Protein AF-I6QN69-F1 (afdb_monomer_lite)

Organism: Helianthus annuus (NCBI:txid4232)

InterPro domains:
  IPR001932 PPM-type phosphatase-like domain [PF00481] (11-136)
  IPR001932 PPM-type phosphatase-like domain [PS51746] (1-145)
  IPR001932 PPM-type phosphatase-like domain [SM00332] (5-136)
  IPR001932 PPM-type phosphatase-like domain [cd00143] (2-143)
  IPR015655 Protein phosphatase 2C [PTHR13832] (21-143)
  IPR036457 PPM-type phosphatase-like domain superfamily [G3DSA:3.60.40.10] (1-144)
  IPR036457 PPM-type phosphatase-like domain superfamily [SSF81606] (14-135)

Secondary structure (DSSP, 8-state):
-TTEEEEEEE-S--TTHHHHHHHHHHHHHHHHHHHHH-TTS-TT-EE-EEEEEEEEEEEEETTEEEEEEEEEEEEESS---EEEETTEEEE------TTSHHHHHHHHHTT--EETTEETTTBS-S--EE-GGGGPSTTSPPS--

Structure (mmCIF, N/CA/C/O backbone):
data_AF-I6QN69-F1
#
_entry.id   AF-I6QN69-F1
#
loop_
_atom_site.group_PDB
_atom_site.id
_atom_site.type_symbol
_atom_site.label_atom_id
_atom_site.label_alt_id
_atom_site.label_comp_id
_atom_site.label_asym_id
_atom_site.label_entity_id
_atom_site.label_seq_id
_atom_site.pdbx_PDB_ins_code
_atom_site.Cartn_x
_atom_site.Cartn_y
_atom_site.Cartn_z
_atom_site.occupancy
_atom_site.B_iso_or_equiv
_atom_site.auth_seq_id
_atom_site.auth_comp_id
_atom_site.auth_asym_id
_atom_site.auth_atom_id
_atom_site.pdbx_PDB_model_num
ATOM 1 N N . LYS A 1 1 ? -3.502 9.416 0.073 1.00 47.25 1 LYS A N 1
ATOM 2 C CA . LYS A 1 1 ? -4.392 9.693 1.225 1.00 47.25 1 LYS A CA 1
ATOM 3 C C . LYS A 1 1 ? -5.229 8.470 1.632 1.00 47.25 1 LYS A C 1
ATOM 5 O O . LYS A 1 1 ? -5.555 8.390 2.803 1.00 47.25 1 LYS A O 1
ATOM 10 N N . ASP A 1 2 ? -5.459 7.483 0.755 1.00 60.09 2 ASP A N 1
ATOM 11 C CA . ASP A 1 2 ? -6.474 6.431 0.992 1.00 60.09 2 ASP A CA 1
ATOM 12 C C . ASP A 1 2 ? -5.987 5.097 1.590 1.00 60.09 2 ASP A C 1
ATOM 14 O O . ASP A 1 2 ? -6.740 4.132 1.640 1.00 60.09 2 ASP A O 1
ATOM 18 N N . ASN A 1 3 ? -4.747 5.010 2.071 1.00 72.44 3 ASN A N 1
ATOM 19 C CA . ASN A 1 3 ? -4.188 3.756 2.590 1.00 72.44 3 ASN A CA 1
ATOM 20 C C . ASN A 1 3 ? -4.361 3.568 4.108 1.00 72.44 3 ASN A C 1
ATOM 22 O O . ASN A 1 3 ? -3.937 2.542 4.638 1.00 72.44 3 ASN A O 1
ATOM 26 N N . VAL A 1 4 ? -4.946 4.546 4.810 1.00 72.31 4 VAL A N 1
ATOM 27 C CA . VAL A 1 4 ? -5.127 4.519 6.268 1.00 72.31 4 VAL A CA 1
ATOM 28 C C . VAL A 1 4 ? -6.579 4.827 6.624 1.00 72.31 4 VAL A C 1
ATOM 30 O O . VAL A 1 4 ? -7.153 5.801 6.143 1.00 72.31 4 VAL A O 1
ATOM 33 N N . LYS A 1 5 ? -7.181 3.998 7.480 1.00 81.38 5 LYS A N 1
ATOM 34 C CA . LYS A 1 5 ? -8.550 4.158 7.972 1.00 81.38 5 LYS A CA 1
ATOM 35 C C . LYS A 1 5 ? -8.577 4.123 9.491 1.00 81.38 5 LYS A C 1
ATOM 37 O O . LYS A 1 5 ? -8.047 3.207 10.115 1.00 81.38 5 LYS A O 1
ATOM 42 N N . ARG A 1 6 ? -9.257 5.099 10.092 1.00 81.44 6 ARG A N 1
ATOM 43 C CA . ARG A 1 6 ? -9.413 5.205 11.546 1.00 81.44 6 ARG A CA 1
ATOM 44 C C . ARG A 1 6 ? -10.845 4.973 11.999 1.00 81.44 6 ARG A C 1
ATOM 46 O O . ARG A 1 6 ? -11.799 5.339 11.314 1.00 81.44 6 ARG A O 1
ATOM 53 N N . LEU A 1 7 ? -10.988 4.410 13.192 1.00 77.19 7 LEU A N 1
ATOM 54 C CA . LEU A 1 7 ? -12.262 4.255 13.873 1.00 77.19 7 LEU A CA 1
ATOM 55 C C . LEU A 1 7 ? -12.095 4.512 15.370 1.00 77.19 7 LEU A C 1
ATOM 57 O O . LEU A 1 7 ? -11.371 3.803 16.069 1.00 77.19 7 LEU A O 1
ATOM 61 N N . PHE A 1 8 ? -12.837 5.493 15.881 1.00 75.69 8 PHE A N 1
ATOM 62 C CA . PHE A 1 8 ? -12.982 5.697 17.318 1.00 75.69 8 PHE A CA 1
ATOM 63 C C . PHE A 1 8 ? -13.929 4.637 17.878 1.00 75.69 8 PHE A C 1
ATOM 65 O O . PHE A 1 8 ? -15.136 4.628 17.620 1.00 75.69 8 PHE A O 1
ATOM 72 N N . LEU A 1 9 ? -13.378 3.710 18.654 1.00 67.50 9 LEU A N 1
ATOM 73 C CA . LEU A 1 9 ? -14.159 2.673 19.317 1.00 67.50 9 LEU A CA 1
ATOM 74 C C . LEU A 1 9 ? -14.896 3.250 20.530 1.00 67.50 9 LEU A C 1
ATOM 76 O O . LEU A 1 9 ? -16.018 2.820 20.819 1.00 67.50 9 LEU A O 1
ATOM 80 N N . ARG A 1 10 ? -14.311 4.252 21.198 1.00 64.06 10 ARG A N 1
ATOM 81 C CA . ARG A 1 10 ? -14.911 5.002 22.311 1.00 64.06 10 ARG A CA 1
ATOM 82 C C . ARG A 1 10 ? -14.406 6.449 22.303 1.00 64.06 10 ARG A C 1
ATOM 84 O O . ARG A 1 10 ? -13.198 6.636 22.267 1.00 64.06 10 ARG A O 1
ATOM 91 N N . ASN A 1 11 ? -15.339 7.408 22.366 1.00 57.94 11 ASN A N 1
ATOM 92 C CA . ASN A 1 11 ? -15.169 8.872 22.395 1.00 57.94 11 ASN A CA 1
ATOM 93 C C . ASN A 1 11 ? -14.262 9.490 21.291 1.00 57.94 11 ASN A C 1
ATOM 95 O O . ASN A 1 11 ? -13.078 9.189 21.213 1.00 57.94 11 ASN A O 1
ATOM 99 N N . PRO A 1 12 ? -14.779 10.404 20.447 1.00 57.62 12 PRO A N 1
ATOM 100 C CA . PRO A 1 12 ? -14.095 10.845 19.222 1.00 57.62 12 PRO A CA 1
ATOM 101 C C . PRO A 1 12 ? -12.982 11.894 19.409 1.00 57.62 12 PRO A C 1
ATOM 103 O O . PRO A 1 12 ? -12.347 12.283 18.435 1.00 57.62 12 PRO A O 1
ATOM 106 N N . GLN A 1 13 ? -12.736 12.375 20.629 1.00 57.41 13 GLN A N 1
ATOM 107 C CA . GLN A 1 13 ? -11.808 13.483 20.875 1.00 57.41 13 GLN A CA 1
ATOM 108 C C . GLN A 1 13 ? -10.398 12.966 21.187 1.00 57.41 13 GLN A C 1
ATOM 110 O O . GLN A 1 13 ? -10.003 12.879 22.349 1.00 57.41 13 GLN A O 1
ATOM 115 N N . MET A 1 14 ? -9.635 12.599 20.153 1.00 62.03 14 MET A N 1
ATOM 116 C CA . MET A 1 14 ? -8.201 12.317 20.289 1.00 62.03 14 MET A CA 1
ATOM 117 C C . MET A 1 14 ? -7.411 13.211 19.330 1.00 62.03 14 MET A C 1
ATOM 119 O O . MET A 1 14 ? -7.426 13.005 18.121 1.00 62.03 14 MET A O 1
ATOM 123 N N . SER A 1 15 ? -6.716 14.205 19.885 1.00 63.59 15 SER A N 1
ATOM 124 C CA . SER A 1 15 ? -6.052 15.288 19.144 1.00 63.59 15 SER A CA 1
ATOM 125 C C . SER A 1 15 ? -4.823 14.875 18.321 1.00 63.59 15 SER A C 1
ATOM 127 O O . SER A 1 15 ? -4.281 15.712 17.619 1.00 63.59 15 SER A O 1
ATOM 129 N N . HIS A 1 16 ? -4.387 13.612 18.393 1.00 71.00 16 HIS A N 1
ATOM 130 C CA . HIS A 1 16 ? -3.148 13.125 17.759 1.00 71.00 16 HIS A CA 1
ATOM 131 C C . HIS A 1 16 ? -3.415 12.084 16.657 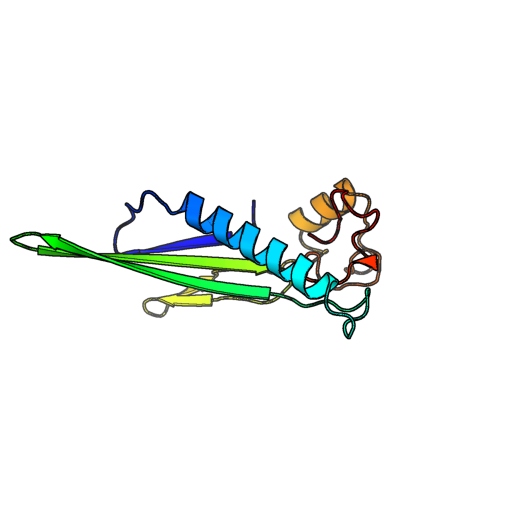1.00 71.00 16 HIS A C 1
ATOM 133 O O . HIS A 1 16 ? -2.514 11.361 16.248 1.00 71.00 16 HIS A O 1
ATOM 139 N N . ALA A 1 17 ? -4.665 11.933 16.203 1.00 73.12 17 ALA A N 1
ATOM 140 C CA . ALA A 1 17 ? -5.004 10.910 15.213 1.00 73.12 17 ALA A CA 1
ATOM 141 C C . ALA A 1 17 ? -4.267 11.118 13.877 1.00 73.12 17 ALA A C 1
ATOM 143 O O . ALA A 1 17 ? -3.819 10.141 13.289 1.00 73.12 17 ALA A O 1
ATOM 144 N N . ASP A 1 18 ? -4.099 12.368 13.438 1.00 78.81 18 ASP A N 1
ATOM 145 C CA . ASP A 1 18 ? -3.398 12.688 12.189 1.00 78.81 18 ASP A CA 1
ATOM 146 C C . ASP A 1 18 ? -1.891 12.384 12.295 1.00 78.81 18 ASP A C 1
ATOM 148 O O . ASP A 1 18 ? -1.318 11.790 11.384 1.00 78.81 18 ASP A O 1
ATOM 152 N N . GLU A 1 19 ? -1.273 12.667 13.450 1.00 84.56 19 GLU A N 1
ATOM 153 C CA . GLU A 1 19 ? 0.126 12.304 13.720 1.00 84.56 19 GLU A CA 1
ATOM 154 C C . GLU A 1 19 ? 0.340 10.789 13.641 1.00 84.56 19 GLU A C 1
ATOM 156 O O . GLU A 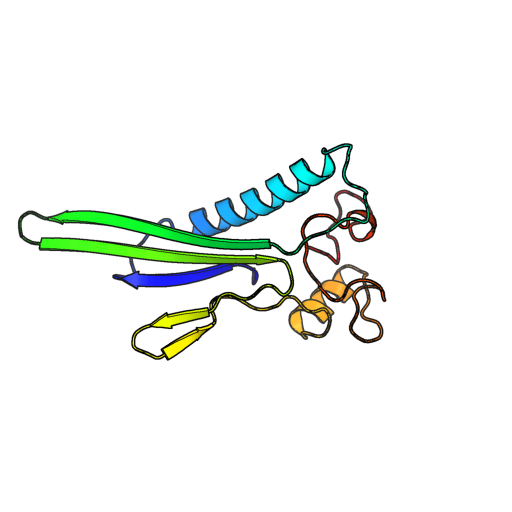1 19 ? 1.311 10.324 13.049 1.00 84.56 19 GLU A O 1
ATOM 161 N N . VAL A 1 20 ? -0.585 9.997 14.197 1.00 86.62 20 VAL A N 1
ATOM 162 C CA . VAL A 1 20 ? -0.514 8.528 14.147 1.00 86.62 20 VAL A CA 1
ATOM 163 C C . VAL A 1 20 ? -0.549 8.016 12.706 1.00 86.62 20 VAL A C 1
ATOM 165 O O . VAL A 1 20 ? 0.177 7.078 12.375 1.00 86.62 20 VAL A O 1
ATOM 168 N N . GLU A 1 21 ? -1.363 8.617 11.835 1.00 87.00 21 GLU A N 1
ATOM 169 C CA . GLU A 1 21 ? -1.378 8.247 10.418 1.00 87.00 21 GLU A CA 1
ATOM 170 C C . GLU A 1 21 ? -0.042 8.554 9.737 1.00 87.00 21 GLU A C 1
ATOM 172 O O . GLU A 1 21 ? 0.456 7.729 8.968 1.00 87.00 21 GLU A O 1
ATOM 177 N N . ASP A 1 22 ? 0.559 9.706 10.034 1.00 88.31 22 ASP A N 1
ATOM 178 C CA . ASP A 1 22 ? 1.863 10.081 9.489 1.00 88.31 22 ASP A CA 1
ATOM 179 C C . ASP A 1 22 ? 2.980 9.163 9.990 1.00 88.31 22 ASP A C 1
ATOM 181 O O . ASP A 1 22 ? 3.803 8.720 9.185 1.00 88.31 22 ASP A O 1
ATOM 185 N N . TYR A 1 23 ? 2.966 8.774 11.269 1.00 90.56 23 TYR A N 1
ATOM 186 C CA . TYR A 1 23 ? 3.890 7.768 11.798 1.00 90.56 23 TYR A CA 1
ATOM 187 C C . TYR A 1 23 ? 3.719 6.412 11.113 1.00 90.56 23 TYR A C 1
ATOM 189 O O . TYR A 1 23 ? 4.714 5.769 10.788 1.00 90.56 23 TYR A O 1
ATOM 197 N N . LEU A 1 24 ? 2.486 5.975 10.834 1.00 91.44 24 LEU A N 1
ATOM 198 C CA . LEU A 1 24 ? 2.251 4.726 10.101 1.00 91.44 24 LEU A CA 1
ATOM 199 C C . LEU A 1 24 ? 2.749 4.811 8.653 1.00 91.44 24 LEU A C 1
ATOM 201 O O . LEU A 1 24 ? 3.362 3.863 8.167 1.00 91.44 24 LEU A O 1
ATOM 205 N N . ARG A 1 25 ? 2.555 5.946 7.969 1.00 90.12 25 ARG A N 1
ATOM 206 C CA . ARG A 1 25 ? 3.112 6.167 6.622 1.00 90.12 25 ARG A CA 1
ATOM 207 C C . ARG A 1 25 ? 4.638 6.112 6.638 1.00 90.12 25 ARG A C 1
ATOM 209 O O . ARG A 1 25 ? 5.235 5.455 5.786 1.00 90.12 25 ARG A O 1
ATOM 216 N N . GLN A 1 26 ? 5.263 6.768 7.615 1.00 91.81 26 GLN A N 1
ATOM 217 C CA . GLN A 1 26 ? 6.711 6.718 7.803 1.00 91.81 26 GLN A CA 1
ATOM 218 C C . GLN A 1 26 ? 7.181 5.297 8.116 1.00 91.81 26 GLN A C 1
ATOM 220 O O . GLN A 1 26 ? 8.157 4.858 7.524 1.00 91.81 26 GLN A O 1
ATOM 225 N N . ALA A 1 27 ? 6.463 4.546 8.954 1.00 94.44 27 ALA A N 1
ATOM 226 C CA . ALA A 1 27 ? 6.804 3.165 9.279 1.00 94.44 27 ALA A CA 1
ATOM 227 C C . ALA A 1 27 ? 6.788 2.251 8.044 1.00 94.44 27 ALA A C 1
ATOM 229 O O . ALA A 1 27 ? 7.723 1.478 7.861 1.00 94.44 27 ALA A O 1
ATOM 230 N N . PHE A 1 28 ? 5.787 2.371 7.163 1.00 94.31 28 PHE A N 1
ATOM 231 C CA . PHE A 1 28 ? 5.749 1.614 5.901 1.00 94.31 28 PHE A CA 1
ATOM 232 C C . PHE A 1 28 ? 6.917 1.991 4.990 1.00 94.31 28 PHE A C 1
ATOM 234 O O . PHE A 1 28 ? 7.569 1.113 4.434 1.00 94.31 28 PHE A O 1
ATOM 241 N N . ARG A 1 29 ? 7.222 3.288 4.871 1.00 92.00 29 ARG A N 1
ATOM 242 C CA . ARG A 1 29 ? 8.361 3.760 4.075 1.00 92.00 29 ARG A CA 1
ATOM 243 C C . ARG A 1 29 ? 9.695 3.261 4.633 1.00 92.00 29 ARG A C 1
ATOM 245 O O . ARG A 1 29 ? 10.541 2.823 3.865 1.00 92.00 29 ARG A O 1
ATOM 252 N N . SER A 1 30 ? 9.877 3.314 5.948 1.00 94.31 30 SER A N 1
ATOM 253 C CA . SER A 1 30 ? 11.078 2.810 6.614 1.00 94.31 30 SER A CA 1
ATOM 254 C C . SER A 1 30 ? 11.211 1.298 6.459 1.00 94.31 30 SER A C 1
ATOM 256 O O . SER A 1 30 ? 12.314 0.821 6.226 1.00 94.31 30 SER A O 1
ATOM 258 N N . ALA A 1 31 ? 10.106 0.550 6.530 1.00 95.19 31 ALA A N 1
ATOM 259 C CA . ALA A 1 31 ? 10.106 -0.886 6.266 1.00 95.19 31 ALA A CA 1
ATOM 260 C C . ALA A 1 31 ? 10.475 -1.203 4.806 1.00 95.19 31 ALA A C 1
ATOM 262 O O . ALA A 1 31 ? 11.254 -2.119 4.576 1.00 95.19 31 ALA A O 1
ATOM 263 N N . ASP A 1 32 ? 9.977 -0.427 3.835 1.00 94.06 32 ASP A N 1
ATOM 264 C CA . ASP A 1 32 ? 10.347 -0.570 2.418 1.00 94.06 32 ASP A CA 1
ATOM 265 C C . ASP A 1 32 ? 11.844 -0.324 2.193 1.00 94.06 32 ASP A C 1
ATOM 267 O O . ASP A 1 32 ? 12.493 -1.071 1.471 1.00 94.06 32 ASP A O 1
ATOM 271 N N . ILE A 1 33 ? 12.409 0.701 2.840 1.00 91.81 33 ILE A N 1
ATOM 272 C CA . ILE A 1 33 ? 13.845 1.008 2.764 1.00 91.81 33 ILE A CA 1
ATOM 273 C C . ILE A 1 33 ? 14.668 -0.105 3.416 1.00 91.81 33 ILE A C 1
ATOM 275 O O . ILE A 1 33 ? 15.603 -0.601 2.799 1.00 91.81 33 ILE A O 1
ATOM 279 N N . ALA A 1 34 ? 14.296 -0.535 4.624 1.00 93.94 34 ALA A N 1
ATOM 280 C CA . ALA A 1 34 ? 14.998 -1.605 5.327 1.00 93.94 34 ALA A CA 1
ATOM 281 C C . ALA A 1 34 ? 14.978 -2.920 4.532 1.00 93.94 34 ALA A C 1
ATOM 283 O O . ALA A 1 34 ? 15.984 -3.619 4.476 1.00 93.94 34 ALA A O 1
ATOM 284 N N . LEU A 1 35 ? 13.859 -3.235 3.867 1.00 93.75 35 LEU A N 1
ATOM 285 C CA . LEU A 1 35 ? 13.766 -4.403 2.992 1.00 93.75 35 LEU A CA 1
ATOM 286 C C . LEU A 1 35 ? 14.661 -4.258 1.748 1.00 93.75 35 LEU A C 1
ATOM 288 O O . LEU A 1 35 ? 15.206 -5.252 1.285 1.00 93.75 35 LEU A O 1
ATOM 292 N N . ALA A 1 36 ? 14.842 -3.040 1.223 1.00 91.44 36 ALA A N 1
ATOM 293 C CA . ALA A 1 36 ? 15.696 -2.766 0.060 1.00 91.44 36 ALA A CA 1
ATOM 294 C C . ALA A 1 36 ? 17.191 -2.912 0.361 1.00 91.44 36 ALA A C 1
ATOM 296 O O . ALA A 1 36 ? 17.990 -3.136 -0.549 1.00 91.44 36 ALA A O 1
ATOM 297 N N . GLU A 1 37 ? 17.566 -2.719 1.624 1.00 91.75 37 GLU A N 1
ATOM 298 C CA . GLU A 1 37 ? 18.939 -2.825 2.115 1.00 91.75 37 GLU A CA 1
ATOM 299 C C . GLU A 1 37 ? 19.318 -4.265 2.496 1.00 91.75 37 GLU A C 1
ATOM 301 O O . GLU A 1 37 ? 20.500 -4.545 2.693 1.00 91.75 37 GLU A O 1
ATOM 306 N N . GLU A 1 38 ? 18.347 -5.183 2.562 1.00 95.00 38 GLU A N 1
ATOM 307 C CA . GLU A 1 38 ? 18.564 -6.589 2.900 1.00 95.00 38 GLU A CA 1
ATOM 308 C C . GLU A 1 38 ? 19.205 -7.346 1.715 1.00 95.00 38 GLU A C 1
ATOM 310 O O . GLU A 1 38 ? 18.538 -7.589 0.705 1.00 95.00 38 GLU A O 1
ATOM 315 N N . PRO A 1 39 ? 20.479 -7.784 1.807 1.00 93.00 39 PRO A N 1
ATOM 316 C CA . PRO A 1 39 ? 21.206 -8.340 0.658 1.00 93.00 39 PRO A CA 1
ATOM 317 C C . PRO A 1 39 ? 20.631 -9.657 0.128 1.00 93.00 39 PRO A C 1
ATOM 319 O O . PRO A 1 39 ? 20.914 -10.051 -1.003 1.00 93.00 39 PRO A O 1
ATOM 322 N N . SER A 1 40 ? 19.871 -10.369 0.963 1.00 94.94 40 SER A N 1
ATOM 323 C CA . SER A 1 40 ? 19.262 -11.655 0.625 1.00 94.94 40 SER A CA 1
ATOM 324 C C . SER A 1 40 ? 17.946 -11.530 -0.155 1.00 94.94 40 SER A C 1
ATOM 326 O O . SER A 1 40 ? 17.441 -12.535 -0.659 1.00 94.94 40 SER A O 1
ATOM 328 N N . VAL A 1 41 ? 17.400 -10.317 -0.288 1.00 93.88 41 VAL A N 1
ATOM 329 C CA . VAL A 1 41 ? 16.113 -10.049 -0.940 1.00 93.88 41 VAL A CA 1
ATOM 330 C C . VAL A 1 41 ? 16.347 -9.512 -2.355 1.00 93.88 41 VAL A C 1
ATOM 332 O O . VAL A 1 41 ? 17.110 -8.571 -2.561 1.00 93.88 41 VAL A O 1
ATOM 335 N N . SER A 1 42 ? 15.697 -10.111 -3.362 1.00 94.56 42 SER A N 1
ATOM 336 C CA . SER A 1 42 ? 15.825 -9.640 -4.750 1.00 94.56 42 SER A CA 1
ATOM 337 C C . SER A 1 42 ? 15.042 -8.346 -4.985 1.00 94.56 42 SER A C 1
ATOM 339 O O . SER A 1 42 ? 14.044 -8.075 -4.319 1.00 94.56 42 SER A O 1
ATOM 341 N N . SER A 1 43 ? 15.427 -7.585 -6.013 1.00 91.25 43 SER A N 1
ATOM 342 C CA . SER A 1 43 ? 14.731 -6.352 -6.403 1.00 91.25 43 SER A CA 1
ATOM 343 C C . SER A 1 43 ? 13.279 -6.562 -6.861 1.00 91.25 43 SER A C 1
ATOM 345 O O . SER A 1 43 ? 12.459 -5.647 -6.772 1.00 91.25 43 SER A O 1
ATOM 347 N N . SER A 1 44 ? 12.972 -7.774 -7.320 1.00 93.50 44 SER A N 1
ATOM 348 C CA . SER A 1 44 ? 11.664 -8.238 -7.788 1.00 93.50 44 SER A CA 1
ATOM 349 C C . SER A 1 44 ? 10.848 -8.961 -6.712 1.00 93.50 44 SER A C 1
ATOM 351 O O . SER A 1 44 ? 9.852 -9.609 -7.024 1.00 93.50 44 SER A O 1
ATOM 353 N N . THR A 1 45 ? 11.304 -8.922 -5.458 1.00 94.75 45 THR A N 1
ATOM 354 C CA . THR A 1 45 ? 10.557 -9.463 -4.325 1.00 94.75 45 THR A CA 1
ATOM 355 C C . THR A 1 45 ? 9.723 -8.356 -3.708 1.00 94.75 45 THR A C 1
ATOM 357 O O . THR A 1 45 ? 10.254 -7.311 -3.329 1.00 94.75 45 THR A O 1
ATOM 360 N N . GLY A 1 46 ? 8.429 -8.609 -3.545 1.00 95.06 46 GLY A N 1
ATOM 361 C CA . GLY A 1 46 ? 7.522 -7.715 -2.846 1.00 95.06 46 GLY A CA 1
ATOM 362 C C . GLY A 1 46 ? 6.562 -8.441 -1.924 1.00 95.06 46 GLY A C 1
ATOM 363 O O . GLY A 1 46 ? 6.462 -9.669 -1.901 1.00 95.06 46 GLY A O 1
ATOM 364 N N . THR A 1 47 ? 5.873 -7.658 -1.105 1.00 96.50 47 THR A N 1
ATOM 365 C CA . THR A 1 47 ? 4.884 -8.160 -0.161 1.00 96.50 47 THR A CA 1
ATOM 366 C C . THR A 1 47 ? 3.787 -7.137 0.090 1.00 96.50 47 THR A C 1
ATOM 368 O O . THR A 1 47 ? 3.993 -5.919 0.062 1.00 96.50 47 THR A O 1
ATOM 371 N N . THR A 1 48 ? 2.599 -7.647 0.383 1.00 96.88 48 THR A N 1
ATOM 372 C CA . THR A 1 48 ? 1.517 -6.846 0.946 1.00 96.88 48 THR A CA 1
ATOM 373 C C . THR A 1 48 ? 1.775 -6.597 2.429 1.00 96.88 48 THR A C 1
ATOM 375 O O . THR A 1 48 ? 2.315 -7.459 3.120 1.00 96.88 48 THR A O 1
ATOM 378 N N . ALA A 1 49 ? 1.324 -5.466 2.954 1.00 96.56 49 ALA A N 1
ATOM 379 C CA . ALA A 1 49 ? 1.445 -5.145 4.367 1.00 96.56 49 ALA A CA 1
ATOM 380 C C . ALA A 1 49 ? 0.140 -4.560 4.901 1.00 96.56 49 ALA A C 1
ATOM 382 O O . ALA A 1 49 ? -0.432 -3.639 4.320 1.00 96.56 49 ALA A O 1
ATOM 383 N N . LEU A 1 50 ? -0.305 -5.069 6.046 1.00 96.62 50 LEU A N 1
ATOM 384 C CA . LEU A 1 50 ? -1.448 -4.544 6.772 1.00 96.62 50 LEU A CA 1
ATOM 385 C C . LEU A 1 50 ? -1.093 -4.438 8.250 1.00 96.62 50 LEU A C 1
ATOM 387 O O . LEU A 1 50 ? -0.611 -5.396 8.850 1.00 96.62 50 LEU A O 1
ATOM 391 N N . THR A 1 51 ? -1.369 -3.287 8.852 1.00 96.00 51 THR A N 1
ATOM 392 C CA . THR A 1 51 ? -1.218 -3.082 10.294 1.00 96.00 51 THR A CA 1
ATOM 393 C C . THR A 1 51 ? -2.514 -2.581 10.900 1.00 96.00 51 THR A C 1
ATOM 395 O O . THR A 1 51 ? -3.233 -1.778 10.311 1.00 96.00 51 THR A O 1
ATOM 398 N N . ALA A 1 52 ? -2.805 -3.058 12.108 1.00 94.69 52 ALA A N 1
ATOM 399 C CA . ALA A 1 52 ? -3.895 -2.582 12.942 1.00 94.69 52 ALA A CA 1
ATOM 400 C C . ALA A 1 52 ? -3.308 -2.114 14.276 1.00 94.69 52 ALA A C 1
ATOM 402 O O . ALA A 1 52 ? -2.791 -2.914 15.052 1.00 94.69 52 ALA A O 1
ATOM 403 N N . LEU A 1 53 ? -3.376 -0.812 14.529 1.00 92.12 53 LEU A N 1
ATOM 404 C CA . LEU A 1 53 ? -2.863 -0.178 15.733 1.00 92.12 53 LEU A CA 1
ATOM 405 C C . LEU A 1 53 ? -4.027 0.224 16.636 1.00 92.12 53 LEU A C 1
ATOM 407 O O . LEU A 1 53 ? -4.891 1.010 16.243 1.00 92.12 53 LEU A O 1
ATOM 411 N N . LEU A 1 54 ? -4.035 -0.309 17.856 1.00 89.94 54 LEU A N 1
ATOM 412 C CA . LEU A 1 54 ? -5.016 0.021 18.881 1.00 89.94 54 LEU A CA 1
ATOM 413 C C . LEU A 1 54 ? -4.369 0.913 19.943 1.00 89.94 54 LEU A C 1
ATOM 415 O O . LEU A 1 54 ? -3.507 0.466 20.694 1.00 89.94 54 LEU A O 1
ATOM 419 N N . LEU A 1 55 ? -4.803 2.167 20.018 1.00 85.88 55 LEU A N 1
ATOM 420 C CA . LEU A 1 55 ? -4.322 3.144 20.990 1.00 85.88 55 LEU A CA 1
ATOM 421 C C . LEU A 1 55 ? -5.395 3.390 22.044 1.00 85.88 55 LEU A C 1
ATOM 423 O O . LEU A 1 55 ? -6.512 3.801 21.729 1.00 85.88 55 LEU A O 1
ATOM 427 N N . GLY A 1 56 ? -5.047 3.129 23.301 1.00 81.44 56 GLY A N 1
ATOM 428 C CA . GLY A 1 56 ? -5.902 3.367 24.456 1.00 81.44 56 GLY A CA 1
ATOM 429 C C . GLY A 1 56 ? -5.349 4.487 25.326 1.00 81.44 56 GLY A C 1
ATOM 430 O O . GLY A 1 56 ? -4.171 4.464 25.676 1.00 81.44 56 GLY A O 1
ATOM 431 N N . ARG A 1 57 ? -6.195 5.438 25.729 1.00 77.06 57 ARG A N 1
ATOM 432 C CA . ARG A 1 57 ? -5.865 6.393 26.791 1.00 77.06 57 ARG A CA 1
ATOM 433 C C . ARG A 1 57 ? -6.906 6.317 27.894 1.00 77.06 57 ARG A C 1
ATOM 435 O O . ARG A 1 57 ? -8.107 6.459 27.656 1.00 77.06 57 ARG A O 1
ATOM 442 N N . TYR A 1 58 ? -6.408 6.095 29.100 1.00 73.69 58 TYR A N 1
ATOM 443 C CA . TYR A 1 58 ? -7.189 6.082 30.323 1.00 73.69 58 TYR A CA 1
ATOM 444 C C . TYR A 1 58 ? -7.098 7.474 30.934 1.00 73.69 58 TYR A C 1
ATOM 446 O O . TYR A 1 58 ? -6.007 7.929 31.276 1.00 73.69 58 TYR A O 1
ATOM 454 N N . ILE A 1 59 ? -8.229 8.169 31.030 1.00 69.19 59 ILE A N 1
ATOM 455 C CA . ILE A 1 59 ? -8.308 9.455 31.724 1.00 69.19 59 ILE A CA 1
ATOM 456 C C . ILE A 1 59 ? -9.14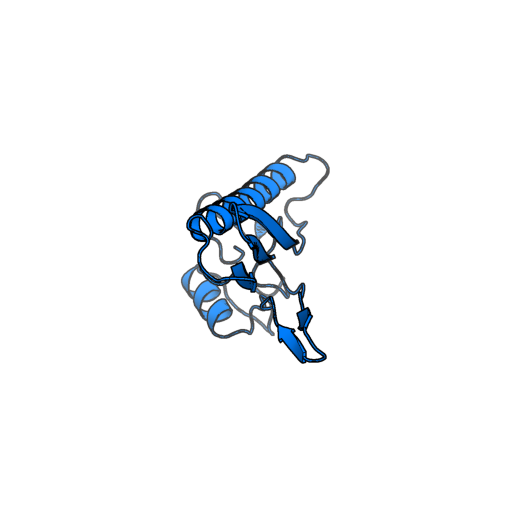6 9.244 32.978 1.00 69.19 59 ILE A C 1
ATOM 458 O O . ILE A 1 59 ? -10.346 8.966 32.894 1.00 69.19 59 ILE A O 1
ATOM 462 N N . LEU A 1 60 ? -8.487 9.354 34.130 1.00 70.06 60 LEU A N 1
ATOM 463 C CA . LEU A 1 60 ? -9.122 9.291 35.436 1.00 70.06 60 LEU A CA 1
ATOM 464 C C . LEU A 1 60 ? -9.569 10.702 35.835 1.00 70.06 60 LEU A C 1
ATOM 466 O O . LEU A 1 60 ? -8.740 11.590 36.016 1.00 70.06 60 LEU A O 1
ATOM 470 N N . PHE A 1 61 ? -10.874 10.903 35.969 1.00 71.94 61 PHE A N 1
ATOM 471 C CA . PHE A 1 61 ? -11.449 12.062 36.643 1.00 71.94 61 PHE A CA 1
ATOM 472 C C . PHE A 1 61 ? -11.856 11.673 38.064 1.00 71.94 61 PHE A C 1
ATOM 474 O O . PHE A 1 61 ? -12.154 10.511 38.336 1.00 71.94 61 PHE A O 1
ATOM 481 N N . LEU A 1 62 ? -11.942 12.669 38.952 1.00 76.81 62 LEU A N 1
ATOM 482 C CA . LEU A 1 62 ? -12.311 12.494 40.364 1.00 76.81 62 LEU A CA 1
ATOM 483 C C . LEU A 1 62 ? -13.623 11.703 40.560 1.00 76.81 62 LEU A C 1
ATOM 485 O O . LEU A 1 62 ? -13.793 11.040 41.575 1.00 76.81 62 LEU A O 1
ATOM 489 N N . ILE A 1 63 ? -14.534 11.762 39.581 1.00 77.31 63 ILE A N 1
ATOM 490 C CA . ILE A 1 63 ? -15.874 11.156 39.636 1.00 77.31 63 ILE A CA 1
ATOM 491 C C . ILE A 1 63 ? -16.187 10.196 38.473 1.00 77.31 63 ILE A C 1
ATOM 493 O O . ILE A 1 63 ? -17.270 9.618 38.441 1.00 77.31 63 ILE A O 1
ATOM 497 N N . ALA A 1 64 ? -15.287 10.027 37.496 1.00 72.38 64 ALA A N 1
ATOM 498 C CA . ALA A 1 64 ? -15.541 9.196 36.316 1.00 72.38 64 ALA A CA 1
ATOM 499 C C . ALA A 1 64 ? -14.246 8.747 35.626 1.00 72.38 64 ALA A C 1
ATOM 501 O O . ALA A 1 64 ? -13.229 9.426 35.678 1.00 72.38 64 ALA A O 1
ATOM 502 N N . SER A 1 65 ? -14.291 7.626 34.908 1.00 65.44 65 SER A N 1
ATOM 503 C CA . SER A 1 65 ? -13.198 7.200 34.024 1.00 65.44 65 SER A CA 1
ATOM 504 C C . SER A 1 65 ? -13.635 7.283 32.570 1.00 65.44 65 SER A C 1
ATOM 506 O O . SER A 1 65 ? -14.689 6.762 32.203 1.00 65.44 65 SER A O 1
ATOM 508 N N . VAL A 1 66 ? -12.808 7.898 31.726 1.00 68.50 66 VAL A N 1
ATOM 509 C CA . VAL A 1 66 ? -13.010 7.923 30.276 1.00 68.50 66 VAL A CA 1
ATOM 510 C C . VAL A 1 66 ? -11.968 7.029 29.614 1.00 68.50 66 VAL A C 1
ATOM 512 O O . VAL A 1 66 ? -10.766 7.239 29.759 1.00 68.50 66 VAL A O 1
ATOM 515 N N . HIS A 1 67 ? -12.450 6.039 28.861 1.00 72.94 67 HIS A N 1
ATOM 516 C CA . HIS A 1 67 ? -11.625 5.216 27.983 1.00 72.94 67 HIS A CA 1
ATOM 517 C C . HIS A 1 67 ? -11.719 5.749 26.561 1.00 72.94 67 HIS A C 1
ATOM 519 O O . HIS A 1 67 ? -12.753 5.583 25.910 1.00 72.94 67 HIS A O 1
ATOM 525 N N . LEU A 1 68 ? -10.638 6.351 26.080 1.00 76.06 68 LEU A N 1
ATOM 526 C CA . LEU A 1 68 ? -10.468 6.666 24.667 1.00 76.06 68 LEU A CA 1
ATOM 527 C C . LEU A 1 68 ? -9.795 5.472 24.005 1.00 76.06 68 LEU A C 1
ATOM 529 O O . LEU A 1 68 ? -8.749 5.030 24.474 1.00 76.06 68 LEU A O 1
ATOM 533 N N . LEU A 1 69 ? -10.408 4.935 22.953 1.00 84.75 69 LEU A N 1
ATOM 534 C CA . LEU A 1 69 ? -9.858 3.802 22.216 1.00 84.75 69 LEU A CA 1
ATOM 535 C C . LEU A 1 69 ? -9.942 4.097 20.718 1.00 84.75 69 LEU A C 1
ATOM 537 O O . LEU A 1 69 ? -11.040 4.166 20.158 1.00 84.75 69 LEU A O 1
ATOM 541 N N . LEU A 1 70 ? -8.785 4.281 20.092 1.00 85.81 70 LEU A N 1
ATOM 542 C CA . LEU A 1 70 ? -8.631 4.537 18.666 1.00 85.81 70 LEU A CA 1
ATOM 543 C C . LEU A 1 70 ? -8.058 3.295 17.986 1.00 85.81 70 LEU A C 1
ATOM 545 O O . LEU A 1 70 ? -6.998 2.814 18.373 1.00 85.81 70 LEU A O 1
ATOM 549 N N . LEU A 1 71 ? -8.744 2.804 16.957 1.00 90.38 71 LEU A N 1
ATOM 550 C CA . LEU A 1 71 ? -8.216 1.804 16.034 1.00 90.38 71 LEU A CA 1
ATOM 551 C C . LEU A 1 71 ? -7.807 2.502 14.736 1.00 90.38 71 LEU A C 1
ATOM 553 O O . LEU A 1 71 ? -8.644 3.149 14.104 1.00 90.38 71 LEU A O 1
ATOM 557 N N . VAL A 1 72 ? -6.553 2.345 14.326 1.00 92.31 72 VAL A N 1
ATOM 558 C CA . VAL A 1 72 ? -6.038 2.815 13.035 1.00 92.31 72 VAL A CA 1
ATOM 559 C C . VAL A 1 72 ? -5.555 1.612 12.242 1.00 92.31 72 VAL A C 1
ATOM 561 O O . VAL A 1 72 ? -4.793 0.800 12.758 1.00 92.31 72 VAL A O 1
ATOM 564 N N . VAL A 1 73 ? -6.013 1.477 11.004 1.00 94.88 73 VAL A N 1
ATOM 565 C CA . VAL A 1 73 ? -5.602 0.411 10.091 1.00 94.88 73 VAL A CA 1
ATOM 566 C C . VAL A 1 73 ? -4.908 1.027 8.890 1.00 94.88 73 VAL A C 1
ATOM 568 O O . VAL A 1 73 ? -5.476 1.915 8.260 1.00 94.88 73 VAL A O 1
ATOM 571 N N . ALA A 1 74 ? -3.711 0.549 8.566 1.00 95.25 74 ALA A N 1
ATOM 572 C CA . ALA A 1 74 ? -2.992 0.905 7.348 1.00 95.25 74 ALA A CA 1
ATOM 573 C C . ALA A 1 74 ? -2.829 -0.334 6.460 1.00 95.25 74 ALA A C 1
ATOM 575 O O . ALA A 1 74 ? -2.573 -1.423 6.970 1.00 95.25 74 ALA A O 1
ATOM 576 N N . ASN A 1 75 ? -2.992 -0.176 5.146 1.00 96.19 75 ASN A N 1
ATOM 577 C CA . ASN A 1 75 ? -2.893 -1.264 4.172 1.00 96.19 75 ASN A CA 1
ATOM 578 C C . ASN A 1 75 ? -2.046 -0.858 2.956 1.00 96.19 75 ASN A C 1
ATOM 580 O O . ASN A 1 75 ? -2.164 0.261 2.466 1.00 96.19 75 ASN A O 1
ATOM 584 N N . ALA A 1 76 ? -1.260 -1.789 2.428 1.00 96.19 76 ALA A N 1
ATOM 585 C CA . ALA A 1 76 ? -0.593 -1.729 1.132 1.00 96.19 76 ALA A CA 1
ATOM 586 C C . ALA A 1 76 ? -0.707 -3.116 0.484 1.00 96.19 76 ALA A C 1
ATOM 588 O O . ALA A 1 76 ? -0.188 -4.093 1.017 1.00 96.19 76 ALA A O 1
ATOM 589 N N . GLY A 1 77 ? -1.425 -3.210 -0.634 1.00 96.94 77 GLY A N 1
ATOM 590 C CA . GLY A 1 77 ? -1.753 -4.479 -1.292 1.00 96.94 77 GLY A CA 1
ATOM 591 C C . GLY A 1 77 ? -3.211 -4.892 -1.112 1.00 96.94 77 GLY A C 1
ATOM 592 O O . GLY A 1 77 ? -4.070 -4.068 -0.789 1.00 96.94 77 GLY A O 1
ATOM 593 N N . ASP A 1 78 ? -3.506 -6.165 -1.341 1.00 96.31 78 ASP A N 1
ATOM 594 C CA . ASP A 1 78 ? -4.853 -6.745 -1.312 1.00 96.31 78 ASP A CA 1
ATOM 595 C C . ASP A 1 78 ? -5.173 -7.504 -0.009 1.00 96.31 78 ASP A C 1
ATOM 597 O O . ASP A 1 78 ? -6.201 -8.175 0.088 1.00 96.31 78 ASP A O 1
ATOM 601 N N . CYS A 1 79 ? -4.350 -7.330 1.033 1.00 96.12 79 CYS A N 1
ATOM 602 C CA . CYS A 1 79 ? -4.709 -7.720 2.394 1.00 96.12 79 CYS A CA 1
ATOM 603 C C . CYS A 1 79 ? -5.964 -6.971 2.877 1.00 96.12 79 CYS A C 1
ATOM 605 O O . CYS A 1 79 ? -6.200 -5.805 2.539 1.00 96.12 79 CYS A O 1
ATOM 607 N N . ARG A 1 80 ? -6.753 -7.623 3.745 1.00 95.38 80 ARG A N 1
ATOM 608 C CA . ARG A 1 80 ? -8.031 -7.077 4.218 1.00 95.38 80 ARG A CA 1
ATOM 609 C C . ARG A 1 80 ? -8.208 -7.132 5.732 1.00 95.38 80 ARG A C 1
ATOM 611 O O . ARG A 1 80 ? -8.062 -8.184 6.345 1.00 95.38 80 ARG A O 1
ATOM 618 N N . ALA A 1 81 ? -8.623 -6.009 6.318 1.00 96.38 81 ALA A N 1
ATOM 619 C CA . ALA A 1 81 ? -9.054 -5.915 7.709 1.00 96.38 81 ALA A CA 1
ATOM 620 C C . ALA A 1 81 ? -10.562 -5.673 7.798 1.00 96.38 81 ALA A C 1
ATOM 622 O O . ALA A 1 81 ? -11.100 -4.743 7.196 1.00 96.38 81 ALA A O 1
ATOM 623 N N . VAL A 1 82 ? -11.237 -6.470 8.624 1.00 96.25 82 VAL A N 1
ATOM 624 C CA . VAL A 1 82 ? -12.663 -6.321 8.929 1.00 96.25 82 VAL A CA 1
ATOM 625 C C . VAL A 1 82 ? -12.840 -6.347 10.441 1.00 96.25 82 VAL A C 1
ATOM 627 O O . VAL A 1 82 ? -12.401 -7.278 11.109 1.00 96.25 82 VAL A O 1
ATOM 630 N N . LEU A 1 83 ? -13.492 -5.325 10.991 1.00 95.56 83 LEU A N 1
ATOM 631 C CA . LEU A 1 83 ? -13.843 -5.267 12.406 1.00 95.56 83 LEU A CA 1
ATOM 632 C C . LEU A 1 83 ? -15.264 -5.792 12.607 1.00 95.56 83 LEU A C 1
ATOM 634 O O . LEU A 1 83 ? -16.207 -5.248 12.039 1.00 95.56 83 LEU A O 1
ATOM 638 N N . CYS A 1 84 ? -15.444 -6.776 13.484 1.00 96.12 84 CYS A N 1
ATOM 639 C CA . CYS A 1 84 ? -16.769 -7.132 13.982 1.00 96.12 84 CYS A CA 1
ATOM 640 C C . CYS A 1 84 ? -17.116 -6.283 15.212 1.00 96.12 84 CYS A C 1
ATOM 642 O O . CYS A 1 84 ? -16.397 -6.297 16.212 1.00 96.12 84 CYS A O 1
ATOM 644 N N . ARG A 1 85 ? -18.234 -5.550 15.167 1.00 90.00 85 ARG A N 1
ATOM 645 C CA . ARG A 1 85 ? -18.744 -4.774 16.305 1.00 90.00 85 ARG A CA 1
ATOM 646 C C . ARG A 1 85 ? -20.244 -4.988 16.447 1.00 90.00 85 ARG A C 1
ATOM 648 O O . ARG A 1 85 ? -21.008 -4.594 15.576 1.00 90.00 85 ARG A O 1
ATOM 655 N N . LYS A 1 86 ? -20.659 -5.573 17.578 1.00 93.44 86 LYS A N 1
ATOM 656 C CA . LYS A 1 86 ? -22.071 -5.885 17.884 1.00 93.44 86 LYS A CA 1
ATOM 657 C C . LYS A 1 86 ? -22.752 -6.717 16.780 1.00 93.44 86 LYS A C 1
ATOM 659 O O . LYS A 1 86 ? -23.891 -6.453 16.421 1.00 93.44 86 LYS A O 1
ATOM 664 N N . GLY A 1 87 ? -22.029 -7.688 16.218 1.00 95.75 87 GLY A N 1
ATOM 665 C CA . GLY A 1 87 ? -22.524 -8.541 15.131 1.00 95.75 87 GLY A CA 1
ATOM 666 C C . GLY A 1 87 ? -22.478 -7.907 13.736 1.00 95.75 87 GLY A C 1
ATOM 667 O O . GLY A 1 87 ? -22.768 -8.589 12.762 1.00 95.75 87 GLY A O 1
ATOM 668 N N . THR A 1 88 ? -22.082 -6.638 13.604 1.00 95.56 88 THR A N 1
ATOM 669 C CA . THR A 1 88 ? -21.906 -5.979 12.303 1.00 95.56 88 THR A CA 1
ATOM 670 C C . THR A 1 88 ? -20.450 -6.042 11.854 1.00 95.56 88 THR A C 1
ATOM 672 O O . THR A 1 88 ? -19.549 -5.652 12.600 1.00 95.56 88 THR A O 1
ATOM 675 N N . ALA A 1 89 ? -20.224 -6.485 10.617 1.00 96.38 89 ALA A N 1
ATOM 676 C CA . ALA A 1 89 ? -18.930 -6.394 9.952 1.00 96.38 89 ALA A CA 1
ATOM 677 C C . ALA A 1 89 ? -18.705 -4.972 9.415 1.00 96.38 89 ALA A C 1
ATOM 679 O O . ALA A 1 89 ? -19.501 -4.450 8.637 1.00 96.38 89 ALA A O 1
ATOM 680 N N . ILE A 1 90 ? -17.610 -4.346 9.831 1.00 94.81 90 ILE A N 1
ATOM 681 C CA . ILE A 1 90 ? -17.196 -3.005 9.425 1.00 94.81 90 ILE A CA 1
ATOM 682 C C . ILE A 1 90 ? -15.894 -3.154 8.649 1.00 94.81 90 ILE A C 1
ATOM 684 O O . ILE A 1 90 ? -14.884 -3.589 9.202 1.00 94.81 90 ILE A O 1
ATOM 688 N N . ASN A 1 91 ? -15.904 -2.790 7.368 1.00 94.69 91 ASN A N 1
ATOM 689 C CA . ASN A 1 91 ? -14.691 -2.839 6.561 1.00 94.69 91 ASN A CA 1
ATOM 690 C C . ASN A 1 91 ? -13.671 -1.807 7.073 1.00 94.69 91 ASN A C 1
ATOM 692 O O . ASN A 1 91 ? -14.006 -0.624 7.176 1.00 94.69 91 ASN A O 1
ATOM 696 N N . MET A 1 92 ? -12.448 -2.234 7.382 1.00 95.50 92 MET A N 1
ATOM 697 C CA . MET A 1 92 ? -11.390 -1.393 7.948 1.00 95.50 92 MET A CA 1
ATOM 698 C C . MET A 1 92 ? -10.225 -1.140 6.985 1.00 95.50 92 MET A C 1
ATOM 700 O O . MET A 1 92 ? -9.374 -0.318 7.304 1.00 95.50 92 MET A O 1
ATOM 704 N N . SER A 1 93 ? -10.201 -1.756 5.804 1.00 94.50 93 SER A N 1
ATOM 705 C CA . SER A 1 93 ? -9.229 -1.444 4.749 1.00 94.50 93 SER A CA 1
ATOM 706 C C . SER A 1 93 ? -9.876 -1.485 3.362 1.00 94.50 93 SER A C 1
ATOM 708 O O . SER A 1 93 ? -11.021 -1.903 3.194 1.00 94.50 93 SER A O 1
ATOM 710 N N . GLN A 1 94 ? -9.157 -1.015 2.351 1.00 93.00 94 GLN A N 1
ATOM 711 C CA . GLN A 1 94 ? -9.525 -1.204 0.954 1.00 93.00 94 GLN A CA 1
ATOM 712 C C . GLN A 1 94 ? -8.388 -1.953 0.269 1.00 93.00 94 GLN A C 1
ATOM 714 O O . GLN A 1 94 ? -7.226 -1.585 0.446 1.00 93.00 94 GLN A O 1
ATOM 719 N N . ASP A 1 95 ? -8.718 -3.003 -0.480 1.00 95.31 95 ASP A N 1
ATOM 720 C CA . ASP A 1 95 ? -7.733 -3.712 -1.290 1.00 95.31 95 ASP A CA 1
ATOM 721 C C . ASP A 1 95 ? -7.194 -2.770 -2.374 1.00 95.31 95 ASP A C 1
ATOM 723 O O . ASP A 1 95 ? -7.952 -2.078 -3.061 1.00 95.31 95 ASP A O 1
ATOM 727 N N . HIS A 1 96 ? -5.886 -2.781 -2.577 1.00 96.38 96 HIS A N 1
ATOM 728 C CA . HIS A 1 96 ? -5.224 -1.989 -3.603 1.00 96.38 96 HIS A CA 1
ATOM 729 C C . HIS A 1 96 ? -5.019 -2.830 -4.861 1.00 96.38 96 HIS A C 1
ATOM 731 O O . HIS A 1 96 ? -3.977 -3.459 -5.046 1.00 96.38 96 HIS A O 1
ATOM 737 N N . ARG A 1 97 ? -6.052 -2.862 -5.709 1.00 96.00 97 ARG A N 1
ATOM 738 C CA . ARG A 1 97 ? -6.044 -3.563 -6.997 1.00 96.00 97 ARG A CA 1
ATOM 739 C C . ARG A 1 97 ? -5.883 -2.567 -8.148 1.00 96.00 97 ARG A C 1
ATOM 741 O O . ARG A 1 97 ? -6.582 -1.551 -8.130 1.00 96.00 97 ARG A O 1
ATOM 748 N N . PRO A 1 98 ? -5.080 -2.873 -9.184 1.00 96.62 98 PRO A N 1
ATOM 749 C CA . PRO A 1 98 ? -4.929 -2.014 -10.362 1.00 96.62 98 PRO A CA 1
ATOM 750 C C . PRO A 1 98 ? -6.250 -1.747 -11.094 1.00 96.62 98 PRO A C 1
ATOM 752 O O . PRO A 1 98 ? -6.410 -0.710 -11.724 1.00 96.62 98 PRO A O 1
ATOM 755 N N . THR A 1 99 ? -7.229 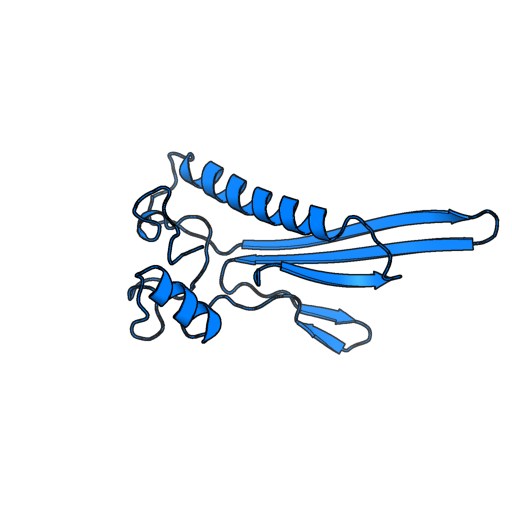-2.647 -10.978 1.00 95.69 99 THR A N 1
ATOM 756 C CA . THR A 1 99 ? -8.562 -2.487 -11.578 1.00 95.69 99 THR A CA 1
ATOM 757 C C . THR A 1 99 ? -9.462 -1.492 -10.844 1.00 95.69 99 THR A C 1
ATOM 759 O O . THR A 1 99 ? -10.478 -1.072 -11.403 1.00 95.69 99 THR A O 1
ATOM 762 N N . HIS A 1 100 ? -9.136 -1.097 -9.606 1.00 95.44 100 HIS A N 1
ATOM 763 C CA . HIS A 1 100 ? -9.935 -0.109 -8.887 1.00 95.44 100 HIS A CA 1
ATOM 764 C C . HIS A 1 100 ? -9.796 1.265 -9.552 1.00 95.44 100 HIS A C 1
ATOM 766 O O . HIS A 1 100 ? -8.669 1.710 -9.751 1.00 95.44 100 HIS A O 1
ATOM 772 N N . PRO A 1 101 ? -10.897 1.988 -9.843 1.00 95.56 101 PRO A N 1
ATOM 773 C CA . PRO A 1 101 ? -10.831 3.228 -10.621 1.00 95.56 101 PRO A CA 1
ATOM 774 C C . PRO A 1 101 ? -9.870 4.289 -10.065 1.00 95.56 101 PRO A C 1
ATOM 776 O O . PRO A 1 101 ? -9.170 4.943 -10.833 1.00 95.56 101 PRO A O 1
ATOM 779 N N . SER A 1 102 ? -9.802 4.444 -8.738 1.00 94.19 102 SER A N 1
ATOM 780 C CA . SER A 1 102 ? -8.877 5.381 -8.086 1.00 94.19 102 SER A CA 1
ATOM 781 C C . SER A 1 102 ? -7.415 4.957 -8.228 1.00 94.19 102 SER A C 1
ATOM 783 O O . SER A 1 102 ? -6.554 5.798 -8.472 1.00 94.19 102 SER A O 1
ATOM 785 N N . GLU A 1 103 ? -7.137 3.657 -8.114 1.00 95.81 103 GLU A N 1
ATOM 786 C CA . GLU A 1 103 ? -5.789 3.108 -8.259 1.00 95.81 103 GLU A CA 1
ATOM 787 C C . GLU A 1 103 ? -5.339 3.118 -9.714 1.00 95.81 103 GLU A C 1
ATOM 789 O O . GLU A 1 103 ? -4.231 3.564 -9.985 1.00 95.81 103 GLU A O 1
ATOM 794 N N . ARG A 1 104 ? -6.208 2.716 -10.649 1.00 95.81 104 ARG A N 1
ATOM 795 C CA . ARG A 1 104 ? -5.948 2.777 -12.089 1.00 95.81 104 ARG A CA 1
ATOM 796 C C . ARG A 1 104 ? -5.559 4.184 -12.518 1.00 95.81 104 ARG A C 1
ATOM 798 O O . ARG A 1 104 ? -4.518 4.368 -13.135 1.00 95.81 104 ARG A O 1
ATOM 805 N N . LYS A 1 105 ? -6.368 5.174 -12.127 1.00 95.62 105 LYS A N 1
ATOM 806 C CA . LYS A 1 105 ? -6.103 6.581 -12.429 1.00 95.62 105 LYS A CA 1
ATOM 807 C C . LYS A 1 105 ? -4.745 7.022 -11.877 1.00 95.62 105 LYS A C 1
ATOM 809 O O . LYS A 1 105 ? -3.960 7.600 -12.615 1.00 95.62 105 LYS A O 1
ATOM 814 N N . ARG A 1 106 ? -4.443 6.707 -10.611 1.00 94.75 106 ARG A N 1
ATOM 815 C CA . ARG A 1 106 ? -3.146 7.030 -9.992 1.00 94.75 106 ARG A CA 1
ATOM 816 C C . ARG A 1 106 ? -1.979 6.367 -10.730 1.00 94.75 106 ARG A C 1
ATOM 818 O O . ARG A 1 106 ? -0.960 7.007 -10.950 1.00 94.75 106 ARG A O 1
ATOM 825 N N . VAL A 1 107 ? -2.111 5.089 -11.078 1.00 94.38 107 VAL A N 1
ATOM 826 C CA . VAL A 1 107 ? -1.094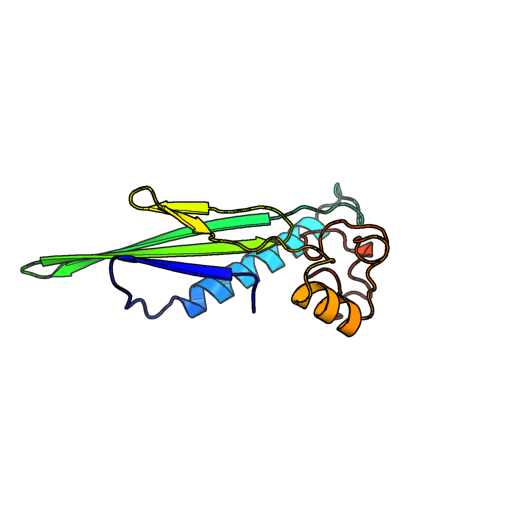 4.315 -11.805 1.00 94.38 107 VAL A CA 1
ATOM 827 C C . VAL A 1 107 ? -0.798 4.950 -13.163 1.00 94.38 107 VAL A C 1
ATOM 829 O O . VAL A 1 107 ? 0.368 5.187 -13.471 1.00 94.38 107 VAL A O 1
ATOM 832 N N . GLU A 1 108 ? -1.841 5.265 -13.934 1.00 94.44 108 GLU A N 1
ATOM 833 C CA . GLU A 1 108 ? -1.732 5.886 -15.261 1.00 94.44 108 GLU A CA 1
ATOM 834 C C . GLU A 1 108 ? -1.146 7.311 -15.175 1.00 94.44 108 GLU A C 1
ATOM 836 O O . GLU A 1 108 ? -0.280 7.672 -15.969 1.00 94.44 108 GLU A O 1
ATOM 841 N N . GLU A 1 109 ? -1.527 8.102 -14.163 1.00 93.88 109 GLU A N 1
ATOM 842 C CA . GLU A 1 109 ? -0.955 9.436 -13.894 1.00 93.88 109 GLU A CA 1
ATOM 843 C C . GLU A 1 109 ? 0.542 9.395 -13.538 1.00 93.88 109 GLU A C 1
ATOM 845 O O . GLU A 1 109 ? 1.262 10.363 -13.780 1.00 93.88 109 GLU A O 1
ATOM 850 N N . LEU A 1 110 ? 1.018 8.278 -12.982 1.00 92.69 110 LEU A N 1
ATOM 851 C CA . LEU A 1 110 ? 2.423 8.049 -12.633 1.00 92.69 110 LEU A CA 1
ATOM 852 C C . LEU A 1 110 ? 3.205 7.325 -13.743 1.00 92.69 110 LEU A C 1
ATOM 854 O O . LEU A 1 110 ? 4.341 6.912 -13.522 1.00 92.69 110 LEU A O 1
ATOM 858 N N . GLY A 1 111 ? 2.617 7.179 -14.935 1.00 91.75 111 GLY A N 1
ATOM 859 C CA . GLY A 1 111 ? 3.270 6.598 -16.111 1.00 91.75 111 GLY A CA 1
ATOM 860 C C . GLY A 1 111 ? 3.275 5.068 -16.161 1.00 91.75 111 GLY A C 1
ATOM 861 O O . GLY A 1 111 ? 3.915 4.497 -17.042 1.00 91.75 111 GLY A O 1
ATOM 862 N N . GLY A 1 112 ? 2.574 4.399 -15.243 1.00 93.31 112 GLY A N 1
ATOM 863 C CA . GLY A 1 112 ? 2.277 2.972 -15.352 1.00 93.31 112 GLY A CA 1
ATOM 864 C C . GLY A 1 112 ? 1.065 2.711 -16.247 1.00 93.31 112 GLY A C 1
ATOM 865 O O . GLY A 1 112 ? 0.403 3.630 -16.723 1.00 93.31 112 GLY A O 1
ATOM 866 N N . PHE A 1 113 ? 0.735 1.441 -16.450 1.00 95.38 113 PHE A N 1
ATOM 867 C CA . PHE A 1 113 ? -0.483 1.033 -17.149 1.00 95.38 113 PHE A CA 1
ATOM 868 C C . PHE A 1 113 ? -1.117 -0.182 -16.475 1.00 95.38 113 PHE A C 1
ATOM 870 O O . PHE A 1 113 ? -0.501 -0.841 -15.636 1.00 95.38 113 PHE A O 1
ATOM 877 N N . VAL A 1 114 ? -2.368 -0.471 -16.826 1.00 96.50 114 VAL A N 1
ATOM 878 C CA . VAL A 1 114 ? -3.074 -1.673 -16.374 1.00 96.50 114 VAL A CA 1
ATOM 879 C C . VAL A 1 114 ? -3.400 -2.521 -17.590 1.00 96.50 114 VAL A C 1
ATOM 881 O O . VAL A 1 114 ? -4.154 -2.078 -18.456 1.00 96.50 114 VAL A O 1
ATOM 884 N N . ASP A 1 115 ? -2.844 -3.728 -17.633 1.00 97.44 115 ASP A N 1
ATOM 885 C CA . ASP A 1 115 ? -3.064 -4.707 -18.697 1.00 97.44 115 ASP A CA 1
ATOM 886 C C . ASP A 1 115 ? -3.590 -6.012 -18.099 1.00 97.44 115 ASP A C 1
ATOM 888 O O . ASP A 1 115 ? -3.068 -6.487 -17.095 1.00 97.44 115 ASP A O 1
ATOM 892 N N . ASP A 1 116 ? -4.695 -6.514 -18.646 1.00 96.38 116 ASP A N 1
ATOM 893 C CA . ASP A 1 116 ? -5.479 -7.647 -18.119 1.00 96.38 116 ASP A CA 1
ATOM 894 C C . ASP A 1 116 ? -5.723 -7.624 -16.587 1.00 96.38 116 ASP A C 1
ATOM 896 O O . ASP A 1 116 ? -5.803 -8.641 -15.904 1.00 96.38 116 ASP A O 1
ATOM 900 N N . GLY A 1 117 ? -5.821 -6.423 -16.007 1.00 95.25 117 GLY A N 1
ATOM 901 C CA . GLY A 1 117 ? -6.011 -6.223 -14.566 1.00 95.25 117 GLY A CA 1
ATOM 902 C C . GLY A 1 117 ? -4.734 -6.227 -13.717 1.00 95.25 117 GLY A C 1
ATOM 903 O O . GLY A 1 117 ? -4.826 -6.036 -12.502 1.00 95.25 117 GLY A O 1
ATOM 904 N N . TYR A 1 118 ? -3.564 -6.355 -14.339 1.00 97.62 118 TYR A N 1
ATOM 905 C CA . TYR A 1 118 ? -2.251 -6.307 -13.706 1.00 97.62 118 TYR A CA 1
ATOM 906 C C . TYR A 1 118 ? -1.568 -4.953 -13.932 1.00 97.62 118 TYR A C 1
ATOM 908 O O . TYR A 1 118 ? -1.599 -4.382 -15.024 1.00 97.62 118 TYR A O 1
ATOM 916 N N . LEU A 1 119 ? -0.905 -4.443 -12.896 1.00 96.25 119 LEU A N 1
ATOM 917 C CA . LEU A 1 119 ? -0.015 -3.291 -12.967 1.00 96.25 119 LEU A CA 1
ATOM 918 C C . LEU A 1 119 ? 1.165 -3.625 -13.878 1.00 96.25 119 LEU A C 1
ATOM 920 O O . LEU A 1 119 ? 1.899 -4.582 -13.619 1.00 96.25 119 LEU A O 1
ATOM 924 N N . ASN A 1 120 ? 1.341 -2.824 -14.926 1.00 95.12 120 ASN A N 1
ATOM 925 C CA . ASN A 1 120 ? 2.351 -2.992 -15.968 1.00 95.12 120 ASN A CA 1
ATOM 926 C C . ASN A 1 120 ? 2.372 -4.414 -16.570 1.00 95.12 120 ASN A C 1
ATOM 928 O O . ASN A 1 120 ? 3.423 -4.882 -16.998 1.00 95.12 120 ASN A O 1
ATOM 932 N N . GLY A 1 121 ? 1.232 -5.120 -16.553 1.00 96.25 121 GLY A N 1
ATOM 933 C CA . GLY A 1 121 ? 1.112 -6.509 -17.011 1.00 96.25 121 GLY A CA 1
ATOM 934 C C . GLY A 1 121 ? 1.751 -7.563 -16.093 1.00 96.25 121 GLY A C 1
ATOM 935 O O . GLY A 1 121 ? 1.855 -8.718 -16.492 1.00 96.25 121 GLY A O 1
ATOM 936 N N . VAL A 1 122 ? 2.198 -7.193 -14.883 1.00 96.00 122 VAL A N 1
ATOM 937 C CA . VAL A 1 122 ? 2.968 -8.092 -14.000 1.00 96.00 122 VAL A CA 1
ATOM 938 C C . VAL A 1 122 ? 2.333 -8.285 -12.623 1.00 96.00 122 VAL A C 1
ATOM 940 O O . VAL A 1 122 ? 2.150 -9.424 -12.197 1.00 96.00 122 VAL A O 1
ATOM 943 N N . LEU A 1 123 ? 1.992 -7.211 -11.902 1.00 96.81 123 LEU A N 1
ATOM 944 C CA . LEU A 1 123 ? 1.550 -7.317 -10.502 1.00 96.81 123 LEU A CA 1
ATOM 945 C C . LEU A 1 123 ? 0.029 -7.212 -10.360 1.00 96.81 123 LEU A C 1
ATOM 947 O O . LEU A 1 123 ? -0.591 -6.287 -10.873 1.00 96.81 123 LEU A O 1
ATOM 951 N N . SER A 1 124 ? -0.589 -8.113 -9.595 1.00 96.81 124 SER A N 1
ATOM 952 C CA . SER A 1 124 ? -2.039 -8.083 -9.321 1.00 96.81 124 SER A CA 1
ATOM 953 C C . SER A 1 124 ? -2.452 -7.039 -8.272 1.00 96.81 124 SER A C 1
ATOM 955 O O . SER A 1 124 ? -3.640 -6.883 -7.981 1.00 96.81 124 SER A O 1
ATOM 957 N N . VAL A 1 125 ? -1.481 -6.327 -7.692 1.00 97.25 125 VAL A N 1
ATOM 958 C CA . VAL A 1 125 ? -1.663 -5.266 -6.695 1.00 97.25 125 VAL A CA 1
ATOM 959 C C . VAL A 1 125 ? -1.119 -3.941 -7.220 1.00 97.25 125 VAL A C 1
ATOM 961 O O . VAL A 1 125 ? -0.176 -3.908 -8.005 1.00 97.25 125 VAL A O 1
ATOM 964 N N . SER A 1 126 ? -1.712 -2.831 -6.784 1.00 95.88 126 SER A N 1
ATOM 965 C CA . SER A 1 126 ? -1.269 -1.477 -7.150 1.00 95.88 126 SER A CA 1
ATOM 966 C C . SER A 1 126 ? -0.383 -0.821 -6.089 1.00 95.88 126 SER A C 1
ATOM 968 O O . SER A 1 126 ? 0.146 0.265 -6.328 1.00 95.88 126 SER A O 1
ATOM 970 N N . ARG A 1 127 ? -0.214 -1.460 -4.922 1.00 96.12 127 ARG A N 1
ATOM 971 C CA . ARG A 1 127 ? 0.647 -1.008 -3.817 1.00 96.12 127 ARG A CA 1
ATOM 972 C C . ARG A 1 127 ? 1.288 -2.203 -3.129 1.00 96.12 127 ARG A C 1
ATOM 974 O O . ARG A 1 127 ? 0.590 -3.179 -2.869 1.00 96.12 127 ARG A O 1
ATOM 981 N N . ALA A 1 128 ? 2.568 -2.104 -2.795 1.00 96.19 128 ALA A N 1
ATOM 982 C CA . ALA A 1 128 ? 3.311 -3.138 -2.082 1.00 96.19 128 ALA A CA 1
ATOM 983 C C . ALA A 1 128 ? 4.584 -2.555 -1.447 1.00 96.19 128 ALA A C 1
ATOM 985 O O . ALA A 1 128 ? 5.087 -1.504 -1.867 1.00 96.19 128 ALA A O 1
ATOM 986 N N . LEU A 1 129 ? 5.114 -3.260 -0.449 1.00 95.44 129 LEU A N 1
ATOM 987 C CA . LEU A 1 129 ? 6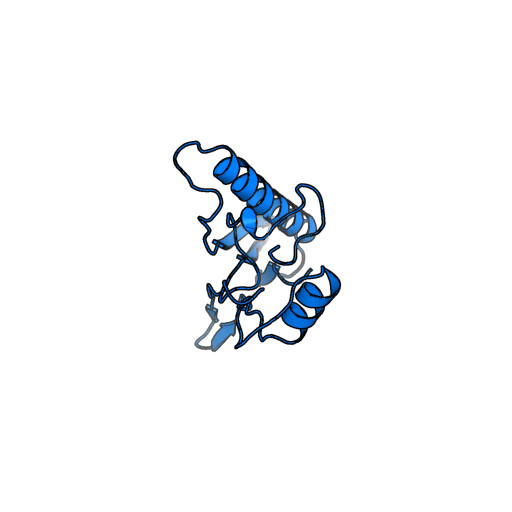.517 -3.123 -0.058 1.00 95.44 129 LEU A CA 1
ATOM 988 C C . LEU A 1 129 ? 7.368 -3.994 -0.992 1.00 95.44 129 LEU A C 1
ATOM 990 O O . LEU A 1 129 ? 6.894 -5.033 -1.441 1.00 95.44 129 LEU A O 1
ATOM 994 N N . GLY A 1 130 ? 8.606 -3.599 -1.270 1.00 95.12 130 GLY A N 1
ATOM 995 C CA . GLY A 1 130 ? 9.475 -4.280 -2.230 1.00 95.12 130 GLY A CA 1
ATOM 996 C C . GLY A 1 130 ? 9.141 -3.949 -3.685 1.00 95.12 130 GLY A C 1
ATOM 997 O O . GLY A 1 130 ? 8.719 -2.826 -3.975 1.00 95.12 130 GLY A O 1
ATOM 998 N N . ASP A 1 131 ? 9.360 -4.907 -4.589 1.00 95.31 131 ASP A N 1
ATOM 999 C CA . ASP A 1 131 ? 9.123 -4.791 -6.038 1.00 95.31 131 ASP A CA 1
ATOM 1000 C C . ASP A 1 131 ? 9.751 -3.514 -6.639 1.00 95.31 131 ASP A C 1
ATOM 1002 O O . ASP A 1 131 ? 9.131 -2.787 -7.421 1.00 95.31 131 ASP A O 1
ATOM 1006 N N . TRP A 1 132 ? 10.989 -3.180 -6.254 1.00 92.50 132 TRP A N 1
ATOM 1007 C CA . TRP A 1 132 ? 11.621 -1.910 -6.641 1.00 92.50 132 TRP A CA 1
ATOM 1008 C C . TRP A 1 132 ? 11.880 -1.778 -8.139 1.00 92.50 132 TRP A C 1
ATOM 1010 O O . TRP A 1 132 ? 11.977 -0.652 -8.626 1.00 92.50 132 TRP A O 1
ATOM 1020 N N . ASP A 1 133 ? 11.920 -2.889 -8.875 1.00 90.38 133 ASP A N 1
ATOM 1021 C CA . ASP A 1 133 ? 11.978 -2.876 -10.342 1.00 90.38 133 ASP A CA 1
ATOM 1022 C C . ASP A 1 133 ? 10.732 -2.209 -10.955 1.00 90.38 133 ASP A C 1
ATOM 1024 O O . ASP A 1 133 ? 10.815 -1.575 -12.006 1.00 90.38 133 ASP A O 1
ATOM 1028 N N . MET A 1 134 ? 9.599 -2.250 -10.245 1.00 90.25 134 MET A N 1
ATOM 1029 C CA . MET A 1 134 ? 8.349 -1.564 -10.598 1.00 90.25 134 MET A CA 1
ATOM 1030 C C . MET A 1 134 ? 8.256 -0.140 -10.030 1.00 90.25 134 MET A C 1
ATOM 1032 O O . MET A 1 134 ? 7.259 0.547 -10.255 1.00 90.25 134 MET A O 1
ATOM 1036 N N . LYS A 1 135 ? 9.281 0.314 -9.292 1.00 89.69 135 LYS A N 1
ATOM 1037 C CA . LYS A 1 135 ? 9.357 1.641 -8.654 1.00 89.69 135 LYS A CA 1
ATOM 1038 C C . LYS A 1 135 ? 10.383 2.578 -9.306 1.00 89.69 135 LYS A C 1
ATOM 1040 O O . LYS A 1 135 ? 10.783 3.577 -8.705 1.00 89.69 135 LYS A O 1
ATOM 1045 N N . LEU A 1 136 ? 10.841 2.253 -10.513 1.00 78.94 136 LEU A N 1
ATOM 1046 C CA . LEU A 1 136 ? 11.857 3.020 -11.232 1.00 78.94 136 LEU A CA 1
ATOM 1047 C C . LEU A 1 136 ? 11.264 4.216 -12.005 1.00 78.94 136 LEU A C 1
ATOM 1049 O O . LEU A 1 136 ? 10.140 4.123 -12.493 1.00 78.94 136 LEU A O 1
ATOM 1053 N N . PRO A 1 137 ? 12.034 5.311 -12.184 1.00 75.81 137 PRO A N 1
ATOM 1054 C CA . PRO A 1 137 ? 13.382 5.548 -11.652 1.00 75.81 137 PRO A CA 1
ATOM 1055 C C . PRO A 1 137 ? 13.381 5.847 -10.141 1.00 75.81 137 PRO A C 1
ATOM 1057 O O . PRO A 1 137 ? 12.469 6.494 -9.622 1.00 75.81 137 PRO A O 1
ATOM 1060 N N . ARG A 1 138 ? 14.420 5.393 -9.421 1.00 68.94 138 ARG A N 1
ATOM 1061 C CA . ARG A 1 138 ? 14.535 5.579 -7.959 1.00 68.94 138 ARG A CA 1
ATOM 1062 C C . ARG A 1 138 ? 14.407 7.061 -7.585 1.00 68.94 138 ARG A C 1
ATOM 1064 O O . ARG A 1 138 ? 15.054 7.912 -8.186 1.00 68.94 138 ARG A O 1
ATOM 1071 N N . GLY A 1 139 ? 13.598 7.354 -6.568 1.00 64.88 139 GLY A N 1
ATOM 1072 C CA . GLY A 1 139 ? 13.361 8.722 -6.091 1.00 64.88 139 GLY A CA 1
ATOM 1073 C C . GLY A 1 139 ? 12.262 9.487 -6.839 1.00 64.88 139 GLY A C 1
ATOM 1074 O O . GLY A 1 139 ? 11.977 10.623 -6.466 1.00 64.88 139 GLY A O 1
ATOM 1075 N N . SER A 1 140 ? 11.622 8.879 -7.843 1.00 73.06 140 SER A N 1
ATOM 1076 C CA . SER A 1 140 ? 10.410 9.412 -8.475 1.00 73.06 140 SER A CA 1
ATOM 1077 C C . SER A 1 140 ? 9.132 8.849 -7.837 1.00 73.06 140 SER A C 1
ATOM 1079 O O . SER A 1 140 ? 9.166 7.869 -7.089 1.00 73.06 140 SER A O 1
ATOM 1081 N N . ALA A 1 141 ? 7.994 9.497 -8.098 1.00 79.38 141 ALA A N 1
ATOM 1082 C CA . ALA A 1 141 ? 6.697 8.964 -7.703 1.00 79.38 141 ALA A CA 1
ATOM 1083 C C . ALA A 1 141 ? 6.388 7.716 -8.548 1.00 79.38 141 ALA A C 1
ATOM 1085 O O . ALA A 1 141 ? 6.294 7.804 -9.767 1.00 79.38 141 ALA A O 1
ATOM 1086 N N . SER A 1 142 ? 6.256 6.563 -7.891 1.00 85.81 142 SER A N 1
ATOM 1087 C CA . SER A 1 142 ? 6.123 5.262 -8.552 1.00 85.81 142 SER A CA 1
ATOM 1088 C C . SER A 1 142 ? 4.655 4.822 -8.689 1.00 85.81 142 SER A C 1
ATOM 1090 O O . SER A 1 142 ? 3.889 4.967 -7.727 1.00 85.81 142 SER A O 1
ATOM 1092 N N . PRO A 1 143 ? 4.267 4.183 -9.812 1.00 82.31 143 PRO A N 1
ATOM 1093 C CA . PRO A 1 143 ? 2.969 3.521 -9.956 1.00 82.31 143 PRO A CA 1
ATOM 1094 C C . PRO A 1 143 ? 2.669 2.494 -8.849 1.00 82.31 143 PRO A C 1
ATOM 1096 O O . PRO A 1 143 ? 1.512 2.344 -8.455 1.00 82.31 143 PRO A O 1
ATOM 1099 N N . LEU A 1 144 ? 3.696 1.859 -8.277 1.00 84.06 144 LEU A N 1
ATOM 1100 C CA . LEU A 1 144 ? 3.608 0.954 -7.130 1.00 84.06 144 LEU A CA 1
ATOM 1101 C C . LEU A 1 144 ? 4.002 1.676 -5.821 1.00 84.06 144 LEU A C 1
ATOM 1103 O O . LEU A 1 144 ? 5.158 1.599 -5.400 1.00 84.06 144 LEU A O 1
ATOM 1107 N N . THR A 1 145 ? 3.063 2.401 -5.189 1.00 80.06 145 THR A N 1
ATOM 1108 C CA . THR A 1 145 ? 3.242 3.106 -3.891 1.00 80.06 145 THR A CA 1
ATOM 1109 C C . THR A 1 145 ? 1.977 3.179 -3.040 1.00 80.06 145 THR A C 1
ATOM 1111 O O . THR A 1 145 ? 0.880 3.432 -3.584 1.00 80.06 145 THR A O 1
#

pLDDT: mean 87.73, std 11.16, range [47.25, 97.62]

Foldseek 3Di:
DAQKFKDWPFDDDDPCPVVVVVVVVVVLVVVLVVLVPPPVDDLQDWDKDKDWDWDWDWDDDPPDIGITIMIMMGIFAQDFDWDQDPNDTDGGGDHAWCPDPVLVVLLVVQVWHADPRAINVPHRGQETRGNCVQQPPPPGDGSHD

Sequence (145 aa):
KDNVKRLFLRNPQMSHADEVEDYLRQAFRSADIALAEEPSVSSSTGTTALTALLLGRYILFLIASVHLLLLVVANAGDCRAVLCRKGTAINMSQDHRPTHPSERKRVEELGGFVDDGYLNGVLSVSRALGDWDMKLPRGSASPLT

Radius of gyration: 18.06 Å; chains: 1; bounding box: 44×27×59 Å